Protein AF-A0A2V9RR18-F1 (afdb_monomer_lite)

Foldseek 3Di:
DPVVVVVVQVVVVVVLVVCCVPVPPCPPDDPDDSLCVLQVAADVQHHDADCVSVVHDDVVSSVVRVVSRVVRNVCVVVVD

Radius of gyration: 13.94 Å; chains: 1; bounding box: 34×30×35 Å

Structure (mmCIF, N/CA/C/O backbone):
data_AF-A0A2V9RR18-F1
#
_entry.id   AF-A0A2V9RR18-F1
#
loop_
_atom_site.group_PDB
_atom_site.id
_atom_site.type_symbol
_atom_site.label_atom_id
_atom_site.label_alt_id
_atom_site.label_comp_id
_atom_site.label_asym_id
_atom_site.label_entity_id
_atom_site.label_seq_id
_atom_site.pdbx_PDB_ins_code
_atom_site.Cartn_x
_atom_site.Cartn_y
_atom_site.Cartn_z
_atom_site.occupancy
_atom_site.B_iso_or_equiv
_atom_site.auth_seq_id
_atom_site.auth_comp_id
_atom_site.auth_asym_id
_atom_site.auth_atom_id
_atom_site.pdbx_PDB_model_num
ATOM 1 N N . MET A 1 1 ? 20.671 15.093 -20.783 1.00 44.41 1 MET A N 1
ATOM 2 C CA . MET A 1 1 ? 19.470 15.459 -19.992 1.00 44.41 1 MET A CA 1
ATOM 3 C C . MET A 1 1 ? 18.691 14.241 -19.456 1.00 44.41 1 MET A C 1
ATOM 5 O O . MET A 1 1 ? 17.746 14.460 -18.716 1.00 44.41 1 MET A O 1
ATOM 9 N N . GLY A 1 2 ? 19.063 12.987 -19.782 1.00 42.38 2 GLY A N 1
ATOM 10 C CA . GLY A 1 2 ? 18.368 11.767 -19.315 1.00 42.38 2 GLY A CA 1
ATOM 11 C C . GLY A 1 2 ? 18.837 11.204 -17.961 1.00 42.38 2 GLY A C 1
ATOM 12 O O . GLY A 1 2 ? 18.045 10.600 -17.249 1.00 42.38 2 GLY A O 1
ATOM 13 N N . ASP A 1 3 ? 20.074 11.487 -17.540 1.00 43.09 3 ASP A N 1
ATOM 14 C CA . ASP A 1 3 ? 20.671 10.872 -16.336 1.00 43.09 3 ASP A CA 1
ATOM 15 C C . ASP A 1 3 ? 20.215 11.479 -14.999 1.00 43.09 3 ASP A C 1
ATOM 17 O O . ASP A 1 3 ? 20.457 10.917 -13.931 1.00 43.09 3 ASP A O 1
ATOM 21 N N . ARG A 1 4 ? 19.540 12.635 -15.020 1.00 40.97 4 ARG A N 1
ATOM 22 C CA . ARG A 1 4 ? 19.084 13.305 -13.786 1.00 40.97 4 ARG A CA 1
ATOM 23 C C . ARG A 1 4 ? 17.788 12.720 -13.221 1.00 40.97 4 ARG A C 1
ATOM 25 O O . ARG A 1 4 ? 17.532 12.899 -12.038 1.00 40.97 4 ARG A O 1
ATOM 32 N N . LEU A 1 5 ? 17.001 12.011 -14.034 1.00 45.41 5 LEU A N 1
ATOM 33 C CA . LEU A 1 5 ? 15.770 11.351 -13.580 1.00 45.41 5 LEU A CA 1
ATOM 34 C C . LEU A 1 5 ? 16.047 9.943 -13.028 1.00 45.41 5 LEU A C 1
ATOM 36 O O . LEU A 1 5 ? 15.432 9.553 -12.043 1.00 45.41 5 LEU A O 1
ATOM 40 N N . ALA A 1 6 ? 17.035 9.221 -13.571 1.00 45.88 6 ALA A N 1
ATOM 41 C CA . ALA A 1 6 ? 17.442 7.910 -13.051 1.00 45.88 6 ALA A CA 1
ATOM 42 C C . ALA A 1 6 ? 18.126 7.995 -11.669 1.00 45.88 6 ALA A C 1
ATOM 44 O O . ALA A 1 6 ? 17.919 7.133 -10.819 1.00 45.88 6 ALA A O 1
ATOM 45 N N . ASN A 1 7 ? 18.881 9.070 -11.411 1.00 42.69 7 ASN A N 1
ATOM 46 C CA . ASN A 1 7 ? 19.598 9.280 -10.146 1.00 42.69 7 ASN A CA 1
ATOM 47 C C . ASN A 1 7 ? 18.721 9.752 -8.972 1.00 42.69 7 ASN A C 1
ATOM 49 O O . ASN A 1 7 ? 19.218 9.849 -7.853 1.00 42.69 7 ASN A O 1
ATOM 53 N N . HIS A 1 8 ? 17.431 10.029 -9.192 1.00 47.66 8 HIS A N 1
ATOM 54 C CA . HIS A 1 8 ? 16.492 10.312 -8.100 1.00 47.66 8 HIS A CA 1
ATOM 55 C C . HIS A 1 8 ? 15.735 9.069 -7.610 1.00 47.66 8 HIS A C 1
ATOM 57 O O . HIS A 1 8 ? 15.268 9.064 -6.473 1.00 47.66 8 HIS A O 1
ATOM 63 N N . CYS A 1 9 ? 15.648 8.010 -8.421 1.00 46.22 9 CYS A N 1
ATOM 64 C CA . CYS A 1 9 ? 14.911 6.789 -8.081 1.00 46.22 9 CYS A CA 1
ATOM 65 C C . CYS A 1 9 ? 15.755 5.769 -7.290 1.00 46.22 9 CYS A C 1
ATOM 67 O O . CYS A 1 9 ? 15.212 4.995 -6.515 1.00 46.22 9 CYS A O 1
ATOM 69 N N . SER A 1 10 ? 17.089 5.807 -7.379 1.00 52.16 10 SER A N 1
ATOM 70 C CA . SER A 1 10 ? 17.979 4.942 -6.578 1.00 52.16 10 SER A CA 1
ATOM 71 C C . SER A 1 10 ? 18.082 5.342 -5.099 1.00 52.16 10 SER A C 1
ATOM 73 O O . SER A 1 10 ? 18.451 4.521 -4.262 1.00 52.16 10 SER A O 1
ATOM 75 N N . GLY A 1 11 ? 17.734 6.586 -4.752 1.00 57.16 11 GLY A N 1
ATOM 76 C CA . GLY A 1 11 ? 17.814 7.085 -3.375 1.00 57.16 11 GLY A CA 1
ATOM 77 C C . GLY A 1 11 ? 16.772 6.473 -2.440 1.00 57.16 11 GLY A C 1
ATOM 78 O O . GLY A 1 11 ? 17.029 6.336 -1.247 1.00 57.16 11 GLY A O 1
ATOM 79 N N . LEU A 1 12 ? 15.614 6.066 -2.972 1.00 59.06 12 LEU A N 1
ATOM 80 C CA . LEU A 1 12 ? 14.523 5.535 -2.160 1.00 59.06 12 LEU A CA 1
ATOM 81 C C . LEU A 1 12 ? 14.796 4.097 -1.713 1.00 59.06 12 LEU A C 1
ATOM 83 O O . LEU A 1 12 ? 14.538 3.791 -0.561 1.00 59.06 12 LEU A O 1
ATOM 87 N N . ALA A 1 13 ? 15.400 3.242 -2.543 1.00 57.50 13 ALA A N 1
ATOM 88 C CA . ALA A 1 13 ? 15.819 1.903 -2.112 1.00 57.50 13 ALA A CA 1
ATOM 89 C C . ALA A 1 13 ? 16.830 1.956 -0.947 1.00 57.50 13 ALA A C 1
ATOM 91 O O . ALA A 1 13 ? 16.656 1.249 0.042 1.00 57.50 13 ALA A O 1
ATOM 92 N N . SER A 1 14 ? 17.819 2.853 -1.017 1.00 60.50 14 SER A N 1
ATOM 93 C CA . SER A 1 14 ? 18.774 3.082 0.078 1.00 60.50 14 SER A CA 1
ATOM 94 C C . SER A 1 14 ? 18.114 3.691 1.319 1.00 60.50 14 SER A C 1
ATOM 96 O O . SER A 1 14 ? 18.442 3.310 2.438 1.00 60.50 14 SER A O 1
ATOM 98 N N . LEU A 1 15 ? 17.154 4.605 1.137 1.00 63.06 15 LEU A N 1
ATOM 99 C CA . LEU A 1 15 ? 16.362 5.168 2.233 1.00 63.06 15 LEU A CA 1
ATOM 100 C C . LEU A 1 15 ? 15.470 4.105 2.890 1.00 63.06 15 LEU A C 1
ATOM 102 O O . LEU A 1 15 ? 15.262 4.145 4.095 1.00 63.06 15 LEU A O 1
ATOM 106 N N . LEU A 1 16 ? 14.945 3.151 2.121 1.00 62.97 16 LEU A N 1
ATOM 107 C CA . LEU A 1 16 ? 14.143 2.041 2.630 1.00 62.97 16 LEU A CA 1
ATOM 108 C C . LEU A 1 16 ? 14.997 1.069 3.453 1.00 62.97 16 LEU A C 1
ATOM 110 O O . LEU A 1 16 ? 14.577 0.699 4.548 1.00 62.97 16 LEU A O 1
ATOM 114 N N . ASP A 1 17 ? 16.199 0.724 2.983 1.00 63.09 17 ASP A N 1
ATOM 115 C CA . ASP A 1 17 ? 17.179 -0.036 3.773 1.00 63.09 17 ASP A CA 1
ATOM 116 C C . ASP A 1 17 ? 17.575 0.720 5.054 1.00 63.09 17 ASP A C 1
ATOM 118 O O . ASP A 1 17 ? 17.677 0.117 6.123 1.00 63.09 17 ASP A O 1
ATOM 122 N N . GLU A 1 18 ? 17.727 2.047 4.987 1.00 65.81 18 GLU A N 1
ATOM 123 C CA . GLU A 1 18 ? 18.007 2.883 6.158 1.00 65.81 18 GLU A CA 1
ATOM 124 C C . GLU A 1 18 ? 16.830 2.936 7.146 1.00 65.81 18 GLU A C 1
ATOM 126 O O . GLU A 1 18 ? 17.040 2.790 8.350 1.00 65.81 18 GLU A O 1
ATOM 131 N N . ILE A 1 19 ? 15.595 3.121 6.671 1.00 62.94 19 ILE A N 1
ATOM 132 C CA . ILE A 1 19 ? 14.386 3.143 7.509 1.00 62.94 19 ILE A CA 1
ATOM 133 C C . ILE A 1 19 ? 14.220 1.788 8.198 1.00 62.94 19 ILE A C 1
ATOM 135 O O . ILE A 1 19 ? 14.094 1.729 9.420 1.00 62.94 19 ILE A O 1
ATOM 139 N N . VAL A 1 20 ? 14.293 0.692 7.441 1.00 63.34 20 VAL A N 1
ATOM 140 C CA . VAL A 1 20 ? 14.202 -0.665 7.991 1.00 63.34 20 VAL A CA 1
ATOM 141 C C . VAL A 1 20 ? 15.329 -0.924 8.996 1.00 63.34 20 VAL A C 1
ATOM 143 O O . VAL A 1 20 ? 15.069 -1.428 10.090 1.00 63.34 20 VAL A O 1
ATOM 146 N N . GLY A 1 21 ? 16.562 -0.523 8.669 1.00 63.47 21 GLY A N 1
ATOM 147 C CA . GLY A 1 21 ? 17.733 -0.689 9.530 1.00 63.47 21 GLY A CA 1
ATOM 148 C C . GLY A 1 21 ? 17.697 0.144 10.817 1.00 63.47 21 GLY A C 1
ATOM 149 O O . GLY A 1 21 ? 18.166 -0.323 11.853 1.00 63.47 21 GLY A O 1
ATOM 150 N N . ARG A 1 22 ? 17.123 1.357 10.793 1.00 62.06 22 ARG A N 1
ATOM 151 C CA . ARG A 1 22 ? 17.042 2.256 11.963 1.00 62.06 22 ARG A CA 1
ATOM 152 C C . ARG A 1 22 ? 15.837 1.997 12.864 1.00 62.06 22 ARG A C 1
ATOM 154 O O . ARG A 1 22 ? 15.905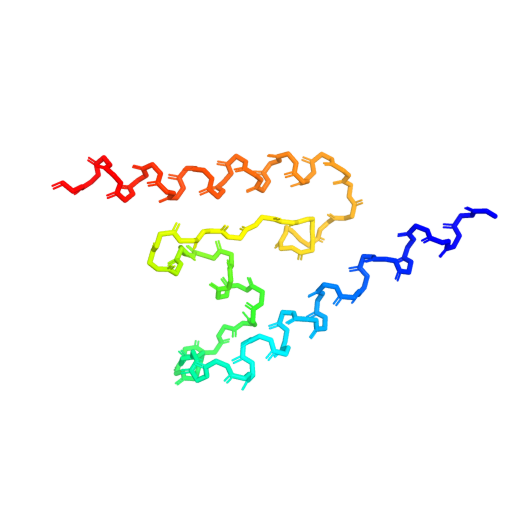 2.300 14.052 1.00 62.06 22 ARG A O 1
ATOM 161 N N . SER A 1 23 ? 14.726 1.482 12.339 1.00 54.81 23 SER A N 1
ATOM 162 C CA . SER A 1 23 ? 13.455 1.452 13.076 1.00 54.81 23 SER A CA 1
ATOM 163 C C . SER A 1 23 ? 13.285 0.295 14.069 1.00 54.81 23 SER A C 1
ATOM 165 O O . SER A 1 23 ? 12.220 0.208 14.673 1.00 54.81 23 SER A O 1
ATOM 167 N N . HIS A 1 24 ? 14.256 -0.614 14.249 1.00 56.34 24 HIS A N 1
ATOM 168 C CA . HIS A 1 24 ? 14.034 -1.885 14.974 1.00 56.34 24 HIS A CA 1
ATOM 169 C C . HIS A 1 24 ? 12.762 -2.625 14.502 1.00 56.34 24 HIS A C 1
ATOM 171 O O . HIS A 1 24 ? 12.176 -3.423 15.237 1.00 56.34 24 HIS A O 1
ATOM 177 N N . MET A 1 25 ? 12.317 -2.363 13.269 1.00 54.97 25 MET A N 1
ATOM 178 C CA . MET A 1 25 ? 11.239 -3.104 12.641 1.00 54.97 25 MET A CA 1
ATOM 179 C C . MET A 1 25 ? 11.773 -4.526 12.485 1.00 54.97 25 MET A C 1
ATOM 181 O O . MET A 1 25 ? 12.775 -4.727 11.802 1.00 54.97 25 MET A O 1
ATOM 185 N N . GLN A 1 26 ? 11.198 -5.491 13.209 1.00 53.88 26 GLN A N 1
ATOM 186 C CA . GLN A 1 26 ? 11.673 -6.878 13.225 1.00 53.88 26 GLN A CA 1
ATOM 187 C C . GLN A 1 26 ? 11.450 -7.531 11.852 1.00 53.88 26 GLN A C 1
ATOM 189 O O . GLN A 1 26 ? 10.523 -8.305 11.653 1.00 53.88 26 GLN A O 1
ATOM 194 N N . VAL A 1 27 ? 12.318 -7.225 10.890 1.00 53.44 27 VAL A N 1
ATOM 195 C CA . VAL A 1 27 ? 12.440 -7.950 9.615 1.00 53.44 27 VAL A CA 1
ATOM 196 C C . VAL A 1 27 ? 13.129 -9.302 9.836 1.00 53.44 27 VAL A C 1
ATOM 198 O O . VAL A 1 27 ? 12.968 -10.245 9.063 1.00 53.44 27 VAL A O 1
ATOM 201 N N . ASN A 1 28 ? 13.831 -9.441 10.962 1.00 46.88 28 ASN A N 1
ATOM 202 C CA . ASN A 1 28 ? 14.532 -10.657 11.339 1.00 46.88 28 ASN A CA 1
ATOM 203 C C . ASN A 1 28 ? 13.623 -11.653 12.068 1.00 46.88 28 ASN A C 1
ATOM 205 O O . ASN A 1 28 ? 13.578 -11.699 13.294 1.00 46.88 28 ASN A O 1
ATOM 209 N N . SER A 1 29 ? 12.945 -12.485 11.277 1.00 52.47 29 SER A N 1
ATOM 210 C CA . SER A 1 29 ? 12.736 -13.913 11.593 1.00 52.47 29 SER A CA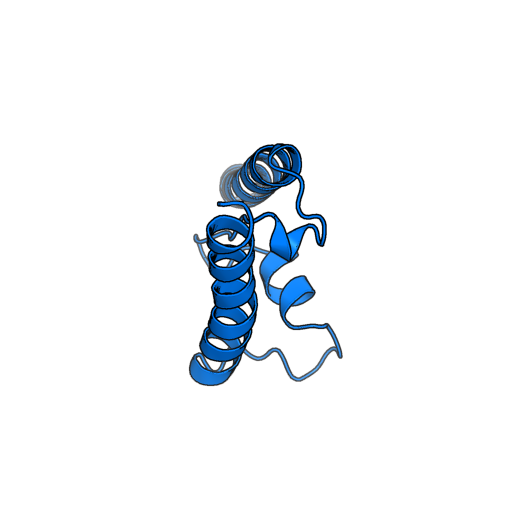 1
ATOM 211 C C . SER A 1 29 ? 12.259 -14.746 10.391 1.00 52.47 29 SER A C 1
ATOM 213 O O . SER A 1 29 ? 12.337 -15.969 10.453 1.00 52.47 29 SER A O 1
ATOM 215 N N . LEU A 1 30 ? 11.817 -14.117 9.288 1.00 56.69 30 LEU A N 1
ATOM 216 C CA . LEU A 1 30 ? 11.136 -14.815 8.181 1.00 56.69 30 LEU A CA 1
ATOM 217 C C . LEU A 1 30 ? 11.878 -14.831 6.824 1.00 56.69 30 LEU A C 1
ATOM 219 O O . LEU A 1 30 ? 11.400 -15.474 5.897 1.00 56.69 30 LEU A O 1
ATOM 223 N N . GLY A 1 31 ? 13.041 -14.179 6.684 1.00 66.31 31 GLY A N 1
ATOM 224 C CA . GLY A 1 31 ? 13.869 -14.271 5.464 1.00 66.31 31 GLY A CA 1
ATOM 225 C C . GLY A 1 31 ? 13.369 -13.481 4.242 1.00 66.31 31 GLY A C 1
ATOM 226 O O . GLY A 1 31 ? 13.829 -13.735 3.133 1.00 66.31 31 GLY A O 1
ATOM 227 N N . PHE A 1 32 ? 12.454 -12.529 4.430 1.00 68.81 32 PHE A N 1
ATOM 228 C CA . PHE A 1 32 ? 11.964 -11.651 3.363 1.00 68.81 32 PHE A CA 1
ATOM 229 C C . PHE A 1 32 ? 12.938 -10.511 3.055 1.00 68.81 32 PHE A C 1
ATOM 231 O O . PHE A 1 32 ? 13.577 -9.961 3.956 1.00 68.81 32 PHE A O 1
ATOM 238 N N . ALA A 1 33 ? 13.007 -10.104 1.788 1.00 78.62 33 ALA A N 1
ATOM 239 C CA . ALA A 1 33 ? 13.746 -8.912 1.398 1.00 78.62 33 ALA A CA 1
ATOM 240 C C . ALA A 1 33 ? 13.072 -7.647 1.979 1.00 78.62 33 ALA A C 1
ATOM 242 O O . ALA A 1 33 ? 11.840 -7.591 2.044 1.00 78.62 33 ALA A O 1
ATOM 243 N N . PRO A 1 34 ? 13.825 -6.585 2.332 1.00 76.00 34 PRO A N 1
ATOM 244 C CA . PRO A 1 34 ? 13.262 -5.340 2.873 1.00 76.00 34 PRO A CA 1
ATOM 245 C C . PRO A 1 34 ? 12.110 -4.773 2.035 1.00 76.00 34 PRO A C 1
ATOM 247 O O . PRO A 1 34 ? 11.074 -4.380 2.567 1.00 76.00 34 PRO A O 1
ATOM 250 N N . ARG A 1 35 ? 12.237 -4.826 0.704 1.00 81.56 35 ARG A N 1
ATOM 251 C CA . ARG A 1 35 ? 11.173 -4.441 -0.236 1.00 81.56 35 ARG A CA 1
ATOM 252 C C . ARG A 1 35 ? 9.863 -5.189 0.017 1.00 81.56 35 ARG A C 1
ATOM 254 O O . ARG A 1 35 ? 8.801 -4.578 -0.022 1.00 81.56 35 ARG A O 1
ATOM 261 N N . GLU A 1 36 ? 9.933 -6.498 0.235 1.00 83.69 36 GLU A N 1
ATOM 262 C CA . GLU A 1 36 ? 8.755 -7.342 0.443 1.00 83.69 36 GLU A CA 1
ATOM 263 C C . GLU A 1 36 ? 8.069 -6.984 1.756 1.00 83.69 36 GLU A C 1
ATOM 265 O O . GLU A 1 36 ? 6.854 -6.814 1.780 1.00 83.69 36 GLU A O 1
ATOM 270 N N . VAL A 1 37 ? 8.842 -6.766 2.821 1.00 83.19 37 VAL A N 1
ATOM 271 C CA . VAL A 1 37 ? 8.296 -6.323 4.110 1.00 83.19 37 VAL A CA 1
ATOM 272 C C . VAL A 1 37 ? 7.529 -5.013 3.963 1.00 83.19 37 VAL A C 1
ATOM 274 O O . VAL A 1 37 ? 6.400 -4.897 4.431 1.00 83.19 37 VAL A O 1
ATOM 277 N N . LEU A 1 38 ? 8.116 -4.043 3.266 1.00 86.38 38 LEU A N 1
ATOM 278 C CA . LEU A 1 38 ? 7.525 -2.720 3.075 1.00 86.38 38 LEU A CA 1
ATOM 279 C C . LEU A 1 38 ? 6.301 -2.726 2.152 1.00 86.38 38 LEU A C 1
ATOM 281 O O . LEU A 1 38 ? 5.452 -1.840 2.239 1.00 86.38 38 LEU A O 1
ATOM 285 N N . ARG A 1 39 ? 6.220 -3.703 1.246 1.00 90.62 39 ARG A N 1
ATOM 286 C CA . ARG A 1 39 ? 5.146 -3.815 0.258 1.00 90.62 39 ARG A CA 1
ATOM 287 C C . ARG A 1 39 ? 3.963 -4.636 0.760 1.00 90.62 39 ARG A C 1
ATOM 289 O O . ARG A 1 39 ? 2.825 -4.345 0.397 1.00 90.62 39 ARG A O 1
ATOM 296 N N . ASN A 1 40 ? 4.208 -5.668 1.562 1.00 90.38 40 ASN A N 1
ATOM 297 C CA . ASN A 1 40 ? 3.205 -6.698 1.828 1.00 90.38 40 ASN A CA 1
ATOM 298 C C . ASN A 1 40 ? 2.137 -6.281 2.846 1.00 90.38 40 ASN A C 1
ATOM 300 O O . ASN A 1 40 ? 1.025 -6.800 2.777 1.00 90.38 40 ASN A O 1
ATOM 304 N N . ALA A 1 41 ? 2.418 -5.327 3.737 1.00 89.75 41 ALA A N 1
ATOM 305 C C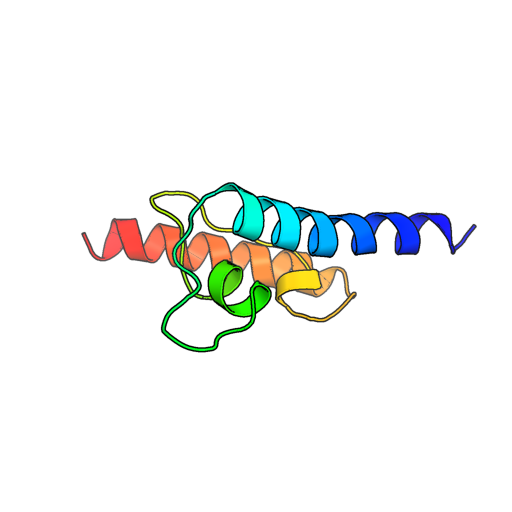A . ALA A 1 41 ? 1.451 -4.866 4.732 1.00 89.75 41 ALA A CA 1
ATOM 306 C C . ALA A 1 41 ? 1.668 -3.393 5.131 1.00 89.75 41 ALA A C 1
ATOM 308 O O . ALA A 1 41 ? 2.796 -2.904 5.048 1.00 89.75 41 ALA A O 1
ATOM 309 N N . PRO A 1 42 ? 0.624 -2.686 5.608 1.00 90.50 42 PRO A N 1
ATOM 310 C CA . PRO A 1 42 ? 0.797 -1.390 6.254 1.00 90.50 42 PRO A CA 1
ATOM 311 C C . PRO A 1 42 ? 1.463 -1.512 7.627 1.00 90.50 42 PRO A C 1
ATOM 313 O O . PRO A 1 42 ? 1.282 -2.491 8.353 1.00 90.50 42 PRO A O 1
ATOM 316 N N . PHE A 1 43 ? 2.142 -0.446 8.035 1.00 86.94 43 PHE A N 1
ATOM 317 C CA . PHE A 1 43 ? 2.675 -0.258 9.379 1.00 86.94 43 PHE A CA 1
ATOM 318 C C . PHE A 1 43 ? 1.734 0.629 10.182 1.00 86.94 43 PHE A C 1
ATOM 320 O O . PHE A 1 43 ? 1.723 1.856 10.044 1.00 86.94 43 PHE A O 1
ATOM 327 N N . GLY A 1 44 ? 0.893 0.003 11.005 1.00 87.38 44 GLY A N 1
ATOM 328 C CA . GLY A 1 44 ? -0.226 0.709 11.622 1.00 87.38 44 GLY A CA 1
ATOM 329 C C . GLY A 1 44 ? -1.115 1.301 10.529 1.00 87.38 44 GLY A C 1
ATOM 330 O O . GLY A 1 44 ? -1.626 0.557 9.702 1.00 87.38 44 GLY A O 1
ATOM 331 N N . ARG A 1 45 ? -1.244 2.634 10.497 1.00 90.44 45 ARG A N 1
ATOM 332 C CA . ARG A 1 45 ? -2.066 3.380 9.522 1.00 90.44 45 ARG A CA 1
ATOM 333 C C . ARG A 1 45 ? -1.279 3.921 8.318 1.00 90.44 45 ARG A C 1
ATOM 335 O O . ARG A 1 45 ? -1.759 4.819 7.633 1.00 90.44 45 ARG A O 1
ATOM 342 N N . ILE A 1 46 ? -0.052 3.448 8.098 1.00 90.62 46 ILE A N 1
ATOM 343 C CA . ILE A 1 46 ? 0.843 3.939 7.041 1.00 90.62 46 ILE A CA 1
ATOM 344 C C . ILE A 1 46 ? 1.119 2.805 6.052 1.00 90.62 46 ILE A C 1
ATOM 346 O O . ILE A 1 46 ? 1.668 1.778 6.439 1.00 90.62 46 ILE A O 1
ATOM 350 N N . ALA A 1 47 ? 0.794 3.001 4.773 1.00 92.88 47 ALA A N 1
ATOM 351 C CA . ALA A 1 47 ? 1.147 2.092 3.682 1.00 92.88 47 ALA A CA 1
ATOM 352 C C . ALA A 1 47 ? 2.095 2.795 2.698 1.00 92.88 47 ALA A C 1
ATOM 354 O O . ALA A 1 47 ? 1.943 3.987 2.428 1.00 92.88 47 ALA A O 1
ATOM 355 N N . LEU A 1 48 ? 3.082 2.069 2.170 1.00 91.38 48 LEU A N 1
ATOM 356 C CA . LEU A 1 48 ? 4.093 2.617 1.260 1.00 91.38 48 LEU A CA 1
ATOM 357 C C . LEU A 1 48 ? 3.748 2.301 -0.195 1.00 91.38 48 LEU A C 1
ATOM 359 O O . LEU A 1 48 ? 3.272 1.207 -0.481 1.00 91.38 48 LEU A O 1
ATOM 363 N N . ALA A 1 49 ? 4.021 3.233 -1.111 1.00 91.69 49 ALA A N 1
ATOM 364 C CA . ALA A 1 49 ? 3.782 3.084 -2.547 1.00 91.69 49 ALA A CA 1
ATOM 365 C C . ALA A 1 49 ? 4.883 3.780 -3.357 1.00 91.69 49 ALA A C 1
ATOM 367 O O . ALA A 1 49 ? 5.104 4.978 -3.200 1.00 91.69 49 ALA A O 1
ATOM 368 N N . ASN A 1 50 ? 5.575 3.034 -4.219 1.00 86.88 50 ASN A N 1
ATOM 369 C CA . ASN A 1 50 ? 6.599 3.555 -5.125 1.00 86.88 50 ASN A CA 1
ATOM 370 C C . ASN A 1 50 ? 6.924 2.516 -6.216 1.00 86.88 50 ASN A C 1
ATOM 372 O O . ASN A 1 50 ? 6.797 1.316 -5.978 1.00 86.88 50 ASN A O 1
ATOM 376 N N . THR A 1 51 ? 7.415 2.948 -7.379 1.00 84.00 51 THR A N 1
ATOM 377 C CA . THR A 1 51 ? 7.834 2.069 -8.490 1.00 84.00 51 THR A CA 1
ATOM 378 C C . THR A 1 51 ? 8.900 1.048 -8.080 1.00 84.00 51 THR A C 1
ATOM 380 O O . THR A 1 51 ? 8.875 -0.094 -8.540 1.00 84.00 51 THR A O 1
ATOM 383 N N . ASP A 1 52 ? 9.785 1.405 -7.144 1.00 82.75 52 ASP A N 1
ATOM 384 C CA . ASP A 1 52 ? 10.826 0.497 -6.638 1.00 82.75 52 ASP A CA 1
ATOM 385 C C . ASP A 1 52 ? 10.260 -0.646 -5.782 1.00 82.75 52 ASP A C 1
ATOM 387 O O . ASP A 1 52 ? 10.860 -1.721 -5.713 1.00 82.75 52 ASP A O 1
ATOM 391 N N . LEU A 1 53 ? 9.081 -0.456 -5.170 1.00 84.56 53 LEU A N 1
ATOM 392 C CA . LEU A 1 53 ? 8.365 -1.528 -4.470 1.00 84.56 53 LEU A CA 1
ATOM 393 C C . LEU A 1 53 ? 7.780 -2.529 -5.471 1.00 84.56 53 LEU A C 1
ATOM 395 O O . LEU A 1 53 ? 7.853 -3.735 -5.243 1.00 84.56 53 LEU A O 1
ATOM 399 N N . ALA A 1 54 ? 7.277 -2.049 -6.611 1.00 84.81 54 ALA A N 1
ATOM 400 C CA . ALA A 1 54 ? 6.821 -2.908 -7.703 1.00 84.81 54 ALA A CA 1
ATOM 401 C C . ALA A 1 54 ? 7.968 -3.612 -8.452 1.00 84.81 54 ALA A C 1
ATOM 403 O O . ALA A 1 54 ? 7.722 -4.582 -9.166 1.00 84.81 54 ALA A O 1
ATOM 404 N N . GLY A 1 55 ? 9.209 -3.134 -8.308 1.00 82.50 55 GLY A N 1
ATOM 405 C CA . GLY A 1 55 ? 10.373 -3.661 -9.024 1.00 82.50 55 GLY A CA 1
ATOM 406 C C . GLY A 1 55 ? 10.415 -3.277 -10.507 1.00 82.50 55 GLY A C 1
ATOM 407 O O . GLY A 1 55 ? 11.105 -3.939 -11.279 1.00 82.50 55 GLY A O 1
ATOM 408 N N . ALA A 1 56 ? 9.687 -2.231 -10.913 1.00 81.31 56 ALA A N 1
ATOM 409 C CA . ALA A 1 56 ? 9.605 -1.787 -12.301 1.00 81.31 56 ALA A CA 1
ATOM 410 C C . ALA A 1 56 ? 9.587 -0.255 -12.401 1.00 81.31 56 ALA A C 1
ATOM 412 O O . ALA A 1 56 ? 8.804 0.408 -11.732 1.00 81.31 56 ALA A O 1
ATOM 413 N N . MET A 1 57 ? 10.431 0.306 -13.273 1.00 75.31 57 MET A N 1
ATOM 414 C CA . MET A 1 57 ? 10.698 1.754 -13.379 1.00 75.31 57 MET A CA 1
ATOM 415 C C . MET A 1 57 ? 9.710 2.539 -14.267 1.00 75.31 57 MET A C 1
ATOM 417 O O . MET A 1 57 ? 9.968 3.689 -14.614 1.00 75.31 57 MET A O 1
ATOM 421 N N . ASP A 1 58 ? 8.581 1.951 -14.664 1.00 82.62 58 ASP A N 1
ATOM 422 C CA . ASP A 1 58 ? 7.562 2.658 -15.449 1.00 82.62 58 ASP A CA 1
ATOM 423 C C . ASP A 1 58 ? 6.610 3.417 -14.509 1.00 82.62 58 ASP A C 1
ATOM 425 O O . ASP A 1 58 ? 6.068 2.840 -13.568 1.00 82.62 58 ASP A O 1
ATOM 429 N N . HIS A 1 59 ? 6.375 4.706 -14.778 1.00 81.56 59 HIS A N 1
ATOM 430 C CA . HIS A 1 59 ? 5.459 5.571 -14.022 1.00 81.56 59 HIS A CA 1
ATOM 431 C C . HIS A 1 59 ? 4.069 4.959 -13.778 1.00 81.56 59 HIS A C 1
ATOM 433 O O . HIS A 1 59 ? 3.454 5.230 -12.746 1.00 81.56 59 HIS A O 1
ATOM 439 N N . ARG A 1 60 ? 3.587 4.080 -14.666 1.00 88.12 60 ARG A N 1
ATOM 440 C CA . ARG A 1 60 ? 2.335 3.336 -14.465 1.00 88.12 60 ARG A CA 1
ATOM 441 C C . ARG A 1 60 ? 2.354 2.491 -13.188 1.00 88.12 60 ARG A C 1
ATOM 443 O O . ARG A 1 60 ? 1.325 2.369 -12.531 1.00 88.12 60 ARG A O 1
ATOM 450 N N . TYR A 1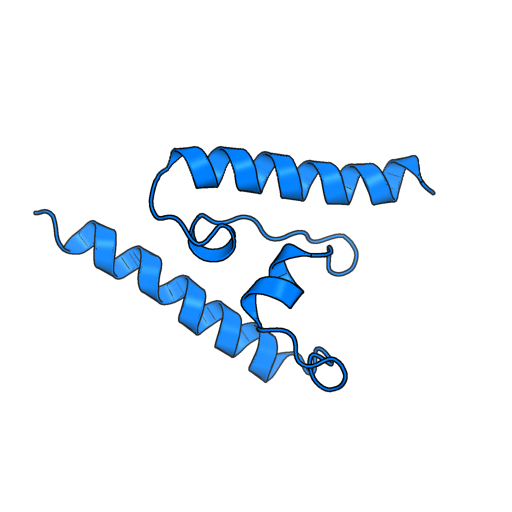 61 ? 3.513 1.971 -12.783 1.00 88.50 61 TYR A N 1
ATOM 451 C CA . TYR A 1 61 ? 3.653 1.237 -11.525 1.00 88.50 61 TYR A CA 1
ATOM 452 C C . TYR A 1 61 ? 3.525 2.131 -10.293 1.00 88.50 61 TYR A C 1
ATOM 454 O O . TYR A 1 61 ? 3.098 1.638 -9.256 1.00 88.50 61 TYR A O 1
ATOM 462 N N . SER A 1 62 ? 3.805 3.435 -10.390 1.00 85.50 62 SER A N 1
ATOM 463 C CA . SER A 1 62 ? 3.534 4.372 -9.291 1.00 85.50 62 SER A CA 1
ATOM 464 C C . SER A 1 62 ? 2.029 4.459 -9.013 1.00 85.50 62 SER A C 1
ATOM 466 O O . SER A 1 62 ? 1.604 4.399 -7.861 1.00 85.50 62 SER A O 1
ATOM 468 N N . ILE A 1 63 ? 1.216 4.494 -10.076 1.00 91.69 63 ILE A N 1
ATOM 469 C CA . ILE A 1 63 ? -0.251 4.505 -9.988 1.00 91.69 63 ILE A CA 1
ATOM 470 C C . ILE A 1 63 ? -0.761 3.186 -9.393 1.00 91.69 63 ILE A C 1
ATOM 472 O O . ILE A 1 63 ? -1.569 3.196 -8.466 1.00 91.69 63 ILE A O 1
ATOM 476 N N . LEU A 1 64 ? -0.264 2.050 -9.893 1.00 94.06 64 LEU A N 1
ATOM 477 C CA . LEU A 1 64 ? -0.668 0.728 -9.404 1.00 94.06 64 LEU A CA 1
ATOM 478 C C . LEU A 1 64 ? -0.277 0.505 -7.935 1.00 94.06 64 LEU A C 1
ATOM 480 O O . LEU A 1 64 ? -1.060 -0.046 -7.164 1.00 94.06 64 LEU A O 1
ATOM 484 N N . GLU A 1 65 ? 0.905 0.960 -7.518 1.00 94.00 65 GLU A N 1
ATOM 485 C CA . GLU A 1 65 ? 1.338 0.851 -6.123 1.00 94.00 65 GLU A CA 1
ATOM 486 C C . GLU A 1 65 ? 0.554 1.788 -5.203 1.00 94.00 65 GLU A C 1
ATOM 488 O O . GLU A 1 65 ? 0.230 1.393 -4.084 1.00 94.00 65 GLU A O 1
ATOM 493 N N . ALA A 1 66 ? 0.174 2.982 -5.670 1.00 94.44 66 ALA A N 1
ATOM 494 C CA . ALA A 1 66 ? -0.726 3.855 -4.921 1.00 94.44 66 ALA A CA 1
ATOM 495 C C . ALA A 1 66 ? -2.090 3.181 -4.705 1.00 94.44 66 ALA A C 1
ATOM 497 O O . ALA A 1 66 ? -2.591 3.151 -3.582 1.00 94.44 66 ALA A O 1
ATOM 498 N N . GLN A 1 67 ? -2.655 2.568 -5.750 1.00 96.81 67 GLN A N 1
ATOM 499 C CA . GLN A 1 67 ? -3.904 1.814 -5.644 1.00 96.81 67 GLN A CA 1
ATOM 500 C C . GLN A 1 67 ? -3.784 0.644 -4.654 1.00 96.81 67 GLN A C 1
ATOM 502 O O . GLN A 1 67 ? -4.671 0.458 -3.821 1.00 96.81 67 GLN A O 1
ATOM 507 N N . ARG A 1 68 ? -2.679 -0.113 -4.697 1.00 96.38 68 ARG A N 1
ATOM 508 C CA . ARG A 1 68 ? -2.407 -1.206 -3.750 1.00 96.38 68 ARG A CA 1
ATOM 509 C C . ARG A 1 68 ? -2.347 -0.703 -2.307 1.00 96.38 68 ARG A C 1
ATOM 511 O O . ARG A 1 68 ? -2.9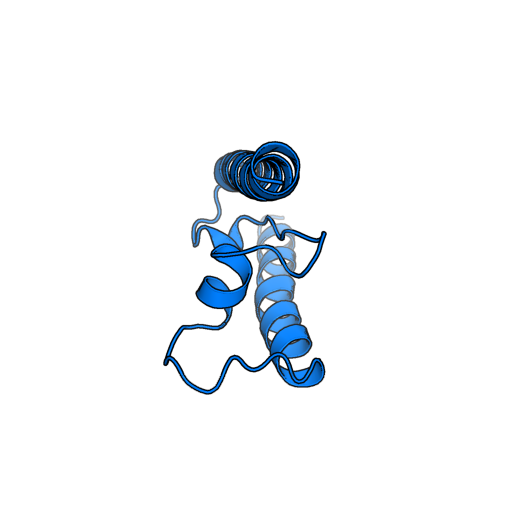96 -1.278 -1.439 1.00 96.38 68 ARG A O 1
ATOM 518 N N . ALA A 1 69 ? -1.575 0.350 -2.048 1.00 95.88 69 ALA A N 1
ATOM 519 C CA . ALA A 1 69 ? -1.407 0.902 -0.706 1.00 95.88 69 ALA A CA 1
ATOM 520 C C . ALA A 1 69 ? -2.731 1.434 -0.136 1.00 95.88 69 ALA A C 1
ATOM 522 O O . ALA A 1 69 ? -3.036 1.191 1.029 1.00 95.88 69 ALA A O 1
ATOM 523 N N . VAL A 1 70 ? -3.551 2.094 -0.963 1.00 96.50 70 VAL A N 1
ATOM 524 C CA . VAL A 1 70 ? -4.907 2.510 -0.572 1.00 96.50 70 VAL A CA 1
ATOM 525 C C . VAL A 1 70 ? -5.774 1.298 -0.247 1.00 96.50 70 VAL A C 1
ATOM 527 O O . VAL A 1 70 ? -6.435 1.306 0.786 1.00 96.50 70 VAL A O 1
ATOM 530 N N . GLY A 1 71 ? -5.736 0.248 -1.074 1.00 96.44 71 GLY A N 1
ATOM 531 C CA . GLY A 1 71 ? -6.445 -1.006 -0.808 1.00 96.44 71 G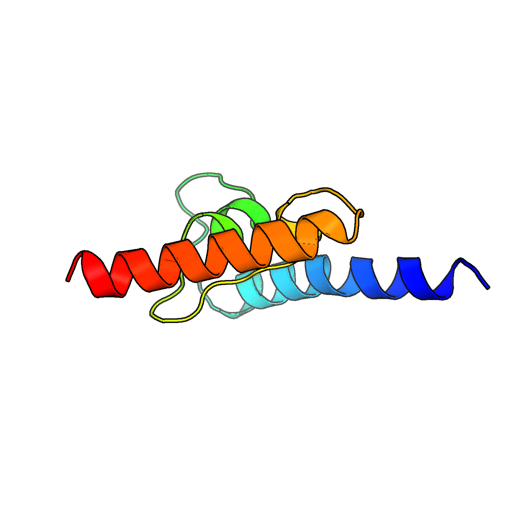LY A CA 1
ATOM 532 C C . GLY A 1 71 ? -6.107 -1.576 0.568 1.00 96.44 71 GLY A C 1
ATOM 533 O O . GLY A 1 71 ? -7.007 -1.819 1.360 1.00 96.44 71 GLY A O 1
ATOM 534 N N . GLN A 1 72 ? -4.819 -1.651 0.913 1.00 95.44 72 GLN A N 1
ATOM 535 C CA . GLN A 1 72 ? -4.397 -2.141 2.228 1.00 95.44 72 GLN A CA 1
ATOM 536 C C . GLN A 1 72 ? -4.924 -1.294 3.397 1.00 95.44 72 GLN A C 1
ATOM 538 O O . GLN A 1 72 ? -5.251 -1.837 4.449 1.00 95.44 72 GLN A O 1
ATOM 543 N N . LEU A 1 73 ? -4.991 0.033 3.245 1.00 95.00 73 LEU A N 1
ATOM 544 C CA . LEU A 1 73 ? -5.557 0.905 4.279 1.00 95.00 73 LEU A CA 1
ATOM 545 C C . LEU A 1 73 ? -7.075 0.738 4.386 1.00 95.00 73 LEU A C 1
ATOM 547 O O . LEU A 1 73 ? -7.612 0.738 5.490 1.00 95.00 73 LEU A O 1
ATOM 551 N N . LEU A 1 74 ? -7.768 0.584 3.255 1.00 95.75 74 LEU A N 1
ATOM 552 C CA . LEU A 1 74 ? -9.207 0.335 3.242 1.00 95.75 74 LEU A CA 1
ATOM 553 C C . LEU A 1 74 ? -9.540 -1.017 3.868 1.00 95.75 74 LEU A C 1
ATOM 555 O O . LEU A 1 74 ? -10.469 -1.079 4.666 1.00 95.75 74 LEU A O 1
ATOM 559 N N . ASP A 1 75 ? -8.756 -2.059 3.597 1.00 94.69 75 ASP A N 1
ATOM 560 C CA . ASP A 1 75 ? -8.935 -3.374 4.214 1.00 94.69 75 ASP A CA 1
ATOM 561 C C . ASP A 1 75 ? -8.862 -3.283 5.745 1.00 94.69 75 ASP A C 1
ATOM 563 O O . ASP A 1 75 ? -9.679 -3.884 6.433 1.00 94.69 75 ASP A O 1
ATOM 567 N N . GLN A 1 76 ? -7.961 -2.466 6.302 1.00 89.69 76 GLN A N 1
ATOM 568 C CA . GLN A 1 76 ? -7.893 -2.247 7.753 1.00 89.69 76 GLN A CA 1
ATOM 569 C C . GLN A 1 76 ? -9.117 -1.524 8.329 1.00 89.69 76 GLN A C 1
ATOM 571 O O . GLN A 1 76 ? -9.445 -1.729 9.494 1.00 89.69 76 GLN A O 1
ATOM 576 N N . VAL A 1 77 ? -9.758 -0.650 7.551 1.00 89.38 77 VAL A N 1
ATOM 577 C CA . VAL A 1 77 ? -10.952 0.094 7.983 1.00 89.38 77 VAL A CA 1
ATOM 578 C C . VAL A 1 77 ? -12.212 -0.752 7.832 1.00 89.38 77 VAL A C 1
ATOM 580 O O . VAL A 1 77 ? -13.111 -0.652 8.656 1.00 89.38 77 VAL A O 1
ATOM 583 N N . LEU A 1 78 ? -12.287 -1.557 6.773 1.00 91.75 78 LEU A N 1
ATOM 584 C CA . LEU A 1 78 ? -13.469 -2.339 6.417 1.00 91.75 78 LEU A CA 1
ATOM 585 C C . LEU A 1 78 ? -13.503 -3.720 7.085 1.00 91.75 78 LEU A C 1
ATOM 587 O O . LEU A 1 78 ? -14.581 -4.293 7.207 1.00 91.75 78 LEU A O 1
ATOM 591 N N . ALA A 1 79 ? -12.352 -4.262 7.493 1.00 78.81 79 ALA A N 1
ATOM 592 C CA . ALA A 1 79 ? -12.264 -5.514 8.247 1.00 78.81 79 ALA A CA 1
ATOM 593 C C . ALA A 1 79 ? -12.326 -5.326 9.776 1.00 78.81 79 ALA A C 1
ATOM 595 O O . ALA A 1 79 ? -12.307 -6.324 10.500 1.00 78.81 79 ALA A O 1
ATOM 596 N N . ALA A 1 80 ? -12.352 -4.079 10.259 1.00 54.81 80 ALA A N 1
ATOM 597 C CA . ALA A 1 80 ? -12.518 -3.723 11.670 1.00 54.81 80 ALA A CA 1
ATOM 598 C C . ALA A 1 80 ? -14.000 -3.666 12.066 1.00 54.81 80 ALA A C 1
ATOM 600 O O . ALA A 1 80 ? -14.299 -4.050 13.220 1.00 54.81 80 ALA A O 1
#

Sequence (80 aa):
MGDRLANHCSGLASLLDEIVGRSHMQVNSLGFAPREVLRNAPFGRIALANTDLAGAMDHRYSILEAQRAVGQLLDQVLAA

pLDDT: mean 74.6, std 17.86, range [40.97, 96.81]

Secondary structure (DSSP, 8-state):
--HHHHHHHHHHHHHHHHHHHHTT---TTS---HHHHHHHS-BTTB----HHHHT--SHHHHHHHHHHHHHHHHHHHH--